Protein AF-A0A1Q7CB63-F1 (afdb_monomer)

Mean predicted aligned error: 14.74 Å

Foldseek 3Di:
DDPPPPDPVVVVVVVVVVCVVVVVVVVVVVVVVVVVVVVVVPPVVVVVVVVVVVVVVVVVVVVVVVVVVVLCVVLVVQDDDLVPDDPVSVQVSCVVRVPDAKDWHAHPVPGIDIDGNPVCCVPPPVSVVVSVVVSVVCRVVCVVVVVVVVVD

Structure (mmCIF, N/CA/C/O backbone):
data_AF-A0A1Q7CB63-F1
#
_entry.id   AF-A0A1Q7CB63-F1
#
loop_
_atom_site.group_PDB
_atom_site.id
_atom_site.type_symbol
_atom_site.label_atom_id
_atom_site.label_alt_id
_atom_site.label_comp_id
_atom_site.label_asym_id
_atom_site.label_entity_id
_atom_site.label_seq_id
_atom_site.pdbx_PDB_ins_code
_atom_site.Cartn_x
_atom_site.Cartn_y
_atom_site.Cartn_z
_atom_site.occupancy
_atom_site.B_iso_or_equiv
_atom_site.auth_seq_id
_atom_site.auth_comp_id
_atom_site.auth_asym_id
_atom_site.auth_atom_id
_atom_site.pdbx_PDB_model_num
ATOM 1 N N . MET A 1 1 ? -54.696 8.595 76.927 1.00 33.47 1 MET A N 1
ATOM 2 C CA . MET A 1 1 ? -55.391 8.747 75.625 1.00 33.47 1 MET A CA 1
ATOM 3 C C . MET A 1 1 ? -54.427 8.389 74.500 1.00 33.47 1 MET A C 1
ATOM 5 O O . MET A 1 1 ? -53.425 9.069 74.342 1.00 33.47 1 MET A O 1
ATOM 9 N N . LYS A 1 2 ? -54.664 7.289 73.770 1.00 39.44 2 LYS A N 1
ATOM 10 C CA . LYS A 1 2 ? -53.825 6.874 72.630 1.00 39.44 2 LYS A CA 1
ATOM 11 C C . LYS A 1 2 ? -54.314 7.593 71.368 1.00 39.44 2 LYS A C 1
ATOM 13 O O . LYS A 1 2 ? -55.427 7.328 70.919 1.00 39.44 2 LYS A O 1
ATOM 18 N N . LEU A 1 3 ? -53.501 8.491 70.808 1.00 46.78 3 LEU A N 1
ATOM 19 C CA . LEU A 1 3 ? -53.760 9.144 69.520 1.00 46.78 3 LEU A CA 1
ATOM 20 C C . LEU A 1 3 ? -53.708 8.091 68.403 1.00 46.78 3 LEU A C 1
ATOM 22 O O . LEU A 1 3 ? -52.649 7.778 67.863 1.00 46.78 3 LEU A O 1
ATOM 26 N N . LYS A 1 4 ? -54.865 7.513 68.061 1.00 48.72 4 LYS A N 1
ATOM 27 C CA . LYS A 1 4 ? -55.027 6.715 66.841 1.00 48.72 4 LYS A CA 1
ATOM 28 C C . LYS A 1 4 ? -54.931 7.664 65.649 1.00 48.72 4 LYS A C 1
ATOM 30 O O . LYS A 1 4 ? -55.930 8.215 65.194 1.00 48.72 4 LYS A O 1
ATOM 35 N N . ARG A 1 5 ? -53.706 7.866 65.158 1.00 54.16 5 ARG A N 1
ATOM 36 C CA . ARG A 1 5 ? -53.422 8.560 63.900 1.00 54.16 5 ARG A CA 1
ATOM 37 C C . ARG A 1 5 ? -53.990 7.706 62.768 1.00 54.16 5 ARG A C 1
ATOM 39 O O . ARG A 1 5 ? -53.344 6.779 62.289 1.00 54.16 5 ARG A O 1
ATOM 46 N N . ARG A 1 6 ? -55.244 7.975 62.407 1.00 53.97 6 ARG A N 1
ATOM 47 C CA . ARG A 1 6 ? -55.970 7.327 61.314 1.00 53.97 6 ARG A CA 1
ATOM 48 C C . ARG A 1 6 ? -55.319 7.781 60.003 1.00 53.97 6 ARG A C 1
ATOM 50 O O . ARG A 1 6 ? -55.700 8.792 59.426 1.00 53.97 6 ARG A O 1
ATOM 57 N N . TRP A 1 7 ? -54.252 7.097 59.595 1.00 57.34 7 TRP A N 1
ATOM 58 C CA . TRP A 1 7 ? -53.706 7.258 58.252 1.00 57.34 7 TRP A CA 1
ATOM 59 C C . TRP A 1 7 ? -54.800 6.866 57.269 1.00 57.34 7 TRP A C 1
ATOM 61 O O . TRP A 1 7 ? -55.379 5.787 57.380 1.00 57.34 7 TRP A O 1
ATOM 71 N N . ASN A 1 8 ? -55.122 7.791 56.371 1.00 67.94 8 ASN A N 1
ATOM 72 C CA . ASN A 1 8 ? -56.148 7.612 55.362 1.00 67.94 8 ASN A CA 1
ATOM 73 C C . ASN A 1 8 ? -55.747 6.387 54.522 1.00 67.94 8 ASN A C 1
ATOM 75 O O . ASN A 1 8 ? -54.658 6.364 53.953 1.00 67.94 8 ASN A O 1
ATOM 79 N N . GLU A 1 9 ? -56.562 5.332 54.482 1.00 66.56 9 GLU A N 1
ATOM 80 C CA . GLU A 1 9 ? -56.188 4.075 53.806 1.00 66.56 9 GLU A CA 1
ATOM 81 C C . GLU A 1 9 ? -55.804 4.306 52.340 1.00 66.56 9 GLU A C 1
ATOM 83 O O . GLU A 1 9 ? -54.917 3.638 51.815 1.00 66.56 9 GLU A O 1
ATOM 88 N N . ARG A 1 10 ? -56.377 5.350 51.729 1.00 62.31 10 ARG A N 1
ATOM 89 C CA . ARG A 1 10 ? -56.025 5.849 50.397 1.00 62.31 10 ARG A CA 1
ATOM 90 C C . ARG A 1 10 ? -54.576 6.327 50.280 1.00 62.31 10 ARG A C 1
ATOM 92 O O . ARG A 1 10 ? -53.920 5.960 49.316 1.00 62.31 10 ARG A O 1
ATOM 99 N N . THR A 1 11 ? -54.038 7.087 51.240 1.00 68.06 11 THR A N 1
ATOM 100 C CA . THR A 1 11 ? -52.621 7.495 51.189 1.00 68.06 11 THR A CA 1
ATOM 101 C C . THR A 1 11 ? -51.689 6.321 51.449 1.00 68.06 11 THR A C 1
ATOM 103 O O . THR A 1 11 ? -50.634 6.257 50.833 1.00 68.06 11 THR A O 1
ATOM 106 N N . ARG A 1 12 ? -52.082 5.352 52.289 1.00 69.12 12 ARG A N 1
ATOM 107 C CA . ARG A 1 12 ? -51.305 4.116 52.497 1.00 69.12 12 ARG A CA 1
ATOM 108 C C . ARG A 1 12 ? -51.262 3.243 51.238 1.00 69.12 12 ARG A C 1
ATOM 110 O O . ARG A 1 12 ? -50.214 2.684 50.927 1.00 69.12 12 ARG A O 1
ATOM 117 N N . LEU A 1 13 ? -52.377 3.152 50.514 1.00 68.44 13 LEU A N 1
ATOM 118 C CA . LEU A 1 13 ? -52.472 2.449 49.231 1.00 68.44 13 LEU A CA 1
ATOM 119 C C . LEU A 1 13 ? -51.641 3.134 48.141 1.00 68.44 13 LEU A C 1
ATOM 121 O O . LEU A 1 13 ? -50.874 2.460 47.471 1.00 68.44 13 LEU A O 1
ATOM 125 N N . ILE A 1 14 ? -51.715 4.461 48.012 1.00 72.50 14 ILE A N 1
ATOM 126 C CA . ILE A 1 14 ? -50.917 5.206 47.021 1.00 72.50 14 ILE A CA 1
ATOM 127 C C . ILE A 1 14 ? -49.416 5.084 47.321 1.00 72.50 14 ILE A C 1
ATOM 129 O O . ILE A 1 14 ? -48.640 4.757 46.430 1.00 72.50 14 ILE A O 1
ATOM 133 N N . LEU A 1 15 ? -49.009 5.237 48.587 1.00 73.12 15 LEU A N 1
ATOM 134 C CA . LEU A 1 15 ? -47.609 5.075 48.998 1.00 73.12 15 LEU A CA 1
ATOM 135 C C . LEU A 1 15 ? -47.073 3.666 48.745 1.00 73.12 15 LEU A C 1
ATOM 137 O O . LEU A 1 15 ? -45.925 3.518 48.350 1.00 73.12 15 LEU A O 1
ATOM 141 N N . THR A 1 16 ? -47.877 2.627 48.977 1.00 73.81 16 THR A N 1
ATOM 142 C CA . THR A 1 16 ? -47.445 1.246 48.710 1.00 73.81 16 THR A CA 1
ATOM 143 C C . THR A 1 16 ? -47.372 0.948 47.217 1.00 73.81 16 THR A C 1
ATOM 145 O O . THR A 1 16 ? -46.457 0.240 46.805 1.00 73.81 16 THR A O 1
ATOM 148 N N . LEU A 1 17 ? -48.266 1.526 46.408 1.00 71.50 17 LEU A N 1
ATOM 149 C CA . LEU A 1 17 ? -48.238 1.383 44.952 1.00 71.50 17 LEU A CA 1
ATOM 150 C C . LEU A 1 17 ? -47.005 2.059 44.337 1.00 71.50 17 LEU A C 1
ATOM 152 O O . LEU A 1 17 ? -46.309 1.447 43.534 1.00 71.50 17 LEU A O 1
ATOM 156 N N . GLU A 1 18 ? -46.698 3.292 44.746 1.00 71.69 18 GLU A N 1
ATOM 157 C CA . GLU A 1 18 ? -45.518 4.009 44.251 1.00 71.69 18 GLU A CA 1
ATOM 158 C C . GLU A 1 18 ? -44.218 3.360 44.730 1.00 71.69 18 GLU A C 1
ATOM 160 O O . GLU A 1 18 ? -43.294 3.169 43.941 1.00 71.69 18 GLU A O 1
ATOM 165 N N . LEU A 1 19 ? -44.157 2.924 45.993 1.00 78.38 19 LEU A N 1
ATOM 166 C CA . LEU A 1 19 ? -42.988 2.218 46.516 1.00 78.38 19 LEU A CA 1
ATOM 167 C C . LEU A 1 19 ? -42.758 0.888 45.780 1.00 78.38 19 LEU A C 1
ATOM 169 O O . LEU A 1 19 ? -41.616 0.548 45.488 1.00 78.38 19 LEU A O 1
ATOM 173 N N . ALA A 1 20 ? -43.820 0.157 45.430 1.00 79.31 20 ALA A N 1
ATOM 174 C CA . ALA A 1 20 ? -43.716 -1.104 44.697 1.00 79.31 20 ALA A CA 1
ATOM 175 C C . ALA A 1 20 ? -43.166 -0.940 43.271 1.00 79.31 20 ALA A C 1
ATOM 177 O O . ALA A 1 20 ? -42.611 -1.893 42.737 1.00 79.31 20 ALA A O 1
ATOM 178 N N . VAL A 1 21 ? -43.285 0.247 42.667 1.00 77.06 21 VAL A N 1
ATOM 179 C CA . VAL A 1 21 ? -42.758 0.540 41.321 1.00 77.06 21 VAL A CA 1
ATOM 180 C C . VAL A 1 21 ? -41.366 1.173 41.384 1.00 77.06 21 VAL A C 1
ATOM 182 O O . VAL A 1 21 ? -40.479 0.813 40.610 1.00 77.06 21 VAL A O 1
ATOM 185 N N . VAL A 1 22 ? -41.140 2.086 42.331 1.00 82.56 22 VAL A N 1
ATOM 186 C CA . VAL A 1 22 ? -39.868 2.814 42.469 1.00 82.56 22 VAL A CA 1
ATOM 187 C C . VAL A 1 22 ? -38.763 1.922 43.035 1.00 82.56 22 VAL A C 1
ATOM 189 O O . VAL A 1 22 ? -37.607 2.047 42.636 1.00 82.56 22 VAL A O 1
ATOM 192 N N . LEU A 1 23 ? -39.092 0.995 43.935 1.00 84.12 23 LEU A N 1
ATOM 193 C CA . LEU A 1 23 ? -38.104 0.157 44.614 1.00 84.12 23 LEU A CA 1
ATOM 194 C C . LEU A 1 23 ? -37.434 -0.869 43.671 1.00 84.12 23 LEU A C 1
ATOM 196 O O . LEU A 1 23 ? -36.206 -0.960 43.708 1.00 84.12 23 LEU A O 1
ATOM 200 N N . PRO A 1 24 ? -38.153 -1.558 42.759 1.00 85.81 24 PRO A N 1
ATOM 201 C CA . PRO A 1 24 ? -37.528 -2.368 41.711 1.00 85.81 24 PRO A CA 1
ATOM 202 C C . PRO A 1 24 ? -36.671 -1.544 40.747 1.00 85.81 24 PRO A C 1
ATOM 204 O O . PRO A 1 24 ? -35.569 -1.961 40.398 1.00 85.81 24 PRO A O 1
ATOM 207 N N . ALA A 1 25 ? -37.140 -0.359 40.345 1.00 85.19 25 ALA A N 1
ATOM 208 C CA . ALA A 1 25 ? -36.386 0.516 39.451 1.00 85.19 25 ALA A CA 1
ATOM 209 C C . ALA A 1 25 ? -35.079 0.998 40.102 1.00 85.19 25 ALA A C 1
ATOM 211 O O . ALA A 1 25 ? -34.012 0.916 39.497 1.00 85.19 25 ALA A O 1
ATOM 212 N N . ALA A 1 26 ? -35.133 1.424 41.366 1.00 85.62 26 ALA A N 1
ATOM 213 C CA . ALA A 1 26 ? -33.952 1.815 42.127 1.00 85.62 26 ALA A CA 1
ATOM 214 C C . ALA A 1 26 ? -32.989 0.635 42.333 1.00 85.62 26 ALA A C 1
ATOM 216 O O . ALA A 1 26 ? -31.779 0.802 42.188 1.00 85.62 26 ALA A O 1
ATOM 217 N N . ALA A 1 27 ? -33.511 -0.565 42.606 1.00 88.31 27 ALA A N 1
ATOM 218 C CA . ALA A 1 27 ? -32.697 -1.771 42.716 1.00 88.31 27 ALA A CA 1
ATOM 219 C C . ALA A 1 27 ? -31.959 -2.081 41.405 1.00 88.31 27 ALA A C 1
ATOM 221 O O . ALA A 1 27 ? -30.767 -2.370 41.449 1.00 88.31 27 ALA A O 1
ATOM 222 N N . LEU A 1 28 ? -32.623 -1.954 40.249 1.00 87.69 28 LEU A N 1
ATOM 223 C CA . LEU A 1 28 ? -32.001 -2.139 38.933 1.00 87.69 28 LEU A CA 1
ATOM 224 C C . LEU A 1 28 ? -30.901 -1.108 38.657 1.00 87.69 28 LEU A C 1
ATOM 226 O O . LEU A 1 28 ? -29.832 -1.475 38.171 1.00 87.69 28 LEU A O 1
ATOM 230 N N . VAL A 1 29 ? -31.128 0.162 38.999 1.00 87.00 29 VAL A N 1
ATOM 231 C CA . VAL A 1 29 ? -30.123 1.227 38.843 1.00 87.00 29 VAL A CA 1
ATOM 232 C C . VAL A 1 29 ? -28.908 0.966 39.737 1.00 87.00 29 VAL A C 1
ATOM 234 O O . VAL A 1 29 ? -27.772 1.059 39.275 1.00 87.00 29 VAL A O 1
ATOM 237 N N . ILE A 1 30 ? -29.128 0.580 40.997 1.00 87.50 30 ILE A N 1
ATOM 238 C CA . ILE A 1 30 ? -28.052 0.281 41.952 1.00 87.50 30 ILE A CA 1
ATOM 239 C C . ILE A 1 30 ? -27.270 -0.966 41.525 1.00 87.50 30 ILE A C 1
ATOM 241 O O . ILE A 1 30 ? -26.040 -0.932 41.514 1.00 87.50 30 ILE A O 1
ATOM 245 N N . LEU A 1 31 ? -27.953 -2.045 41.131 1.00 88.56 31 LEU A N 1
ATOM 246 C CA . LEU A 1 31 ? -27.309 -3.256 40.612 1.00 88.56 31 LEU A CA 1
ATOM 247 C C . LEU A 1 31 ? -26.469 -2.949 39.374 1.00 88.56 31 LEU A C 1
ATOM 249 O O . LEU A 1 31 ? -25.325 -3.384 39.302 1.00 88.56 31 LEU A O 1
ATOM 253 N N . SER A 1 32 ? -26.998 -2.154 38.444 1.00 79.75 32 SER A N 1
ATOM 254 C CA . SER A 1 32 ? -26.273 -1.751 37.235 1.00 79.75 32 SER A CA 1
ATOM 255 C C . SER A 1 32 ? -25.021 -0.937 37.570 1.00 79.75 32 SER A C 1
ATOM 257 O O . SER A 1 32 ? -23.949 -1.200 37.029 1.00 79.75 32 SER A O 1
ATOM 259 N N . ALA A 1 33 ? -25.122 0.007 38.510 1.00 83.75 33 ALA A N 1
ATOM 260 C CA . ALA A 1 33 ? -23.987 0.809 38.960 1.00 83.75 33 ALA A CA 1
ATOM 261 C C . ALA A 1 33 ? -22.915 -0.036 39.672 1.00 83.75 33 ALA A C 1
ATOM 263 O O . ALA A 1 33 ? -21.720 0.169 39.453 1.00 83.75 33 ALA A O 1
ATOM 264 N N . LEU A 1 34 ? -23.321 -1.005 40.499 1.00 84.06 34 LEU A N 1
ATOM 265 C CA . LEU A 1 34 ? -22.399 -1.940 41.148 1.00 84.06 34 LEU A CA 1
ATOM 266 C C . LEU A 1 34 ? -21.704 -2.847 40.127 1.00 84.06 34 LEU A C 1
ATOM 268 O O . LEU A 1 34 ? -20.496 -3.043 40.230 1.00 84.06 34 LEU A O 1
ATOM 272 N N . HIS A 1 35 ? -22.435 -3.331 39.120 1.00 78.25 35 HIS A N 1
ATOM 273 C CA . HIS A 1 35 ? -21.895 -4.185 38.063 1.00 78.25 35 HIS A CA 1
ATOM 274 C C . HIS A 1 35 ? -20.853 -3.438 37.217 1.00 78.25 35 HIS A C 1
ATOM 276 O O . HIS A 1 35 ? -19.747 -3.934 37.026 1.00 78.25 35 HIS A O 1
ATOM 282 N N . LEU A 1 36 ? -21.155 -2.202 36.800 1.00 73.75 36 LEU A N 1
ATOM 283 C CA . LEU A 1 36 ? -20.212 -1.343 36.071 1.00 73.75 36 LEU A CA 1
ATOM 284 C C . LEU A 1 36 ? -18.955 -1.046 36.894 1.00 73.75 36 LEU A C 1
ATOM 286 O O . LEU A 1 36 ? -17.841 -1.109 36.378 1.00 73.75 36 LEU A O 1
ATOM 290 N N . LYS A 1 37 ? -19.121 -0.774 38.192 1.00 74.00 37 LYS A N 1
ATOM 291 C CA . LYS A 1 37 ? -17.999 -0.517 39.098 1.00 74.00 37 LYS A CA 1
ATOM 292 C C . LYS A 1 37 ? -17.140 -1.761 39.318 1.00 74.00 37 LYS A C 1
ATOM 294 O O . LYS A 1 37 ? -15.933 -1.627 39.479 1.00 74.00 37 LYS A O 1
ATOM 299 N N . GLN A 1 38 ? -17.736 -2.951 39.343 1.00 71.38 38 GLN A N 1
ATOM 300 C CA . GLN A 1 38 ? -17.006 -4.209 39.483 1.00 71.38 38 GLN A CA 1
ATOM 301 C C . GLN A 1 38 ? -16.202 -4.527 38.215 1.00 71.38 38 GLN A C 1
ATOM 303 O O . GLN A 1 38 ? -15.021 -4.834 38.329 1.00 71.38 38 GLN A O 1
ATOM 308 N N . VAL A 1 39 ? -16.789 -4.322 37.031 1.00 64.88 39 VAL A N 1
ATOM 309 C CA . VAL A 1 39 ? -16.105 -4.478 35.734 1.00 64.88 39 VAL A CA 1
ATOM 310 C C . VAL A 1 39 ? -14.955 -3.475 35.570 1.00 64.88 39 VAL A C 1
ATOM 312 O O . VAL A 1 39 ? -13.867 -3.858 35.160 1.00 64.88 39 VAL A O 1
ATOM 315 N N . GLN A 1 40 ? -15.143 -2.204 35.944 1.00 61.59 40 GLN A N 1
ATOM 316 C CA . GLN A 1 40 ? -14.070 -1.197 35.871 1.00 61.59 40 GLN A CA 1
ATOM 317 C C . GLN A 1 40 ? -12.946 -1.399 36.896 1.00 61.59 40 GLN A C 1
ATOM 319 O O . GLN A 1 40 ? -11.833 -0.926 36.685 1.00 61.59 40 GLN A O 1
ATOM 324 N N . ARG A 1 41 ? -13.225 -2.036 38.039 1.00 59.59 41 ARG A N 1
ATOM 325 C CA . ARG A 1 41 ? -12.252 -2.178 39.134 1.00 59.59 41 ARG A CA 1
ATOM 326 C C . ARG A 1 41 ? -11.267 -3.323 38.911 1.00 59.59 41 ARG A C 1
ATOM 328 O O . ARG A 1 41 ? -10.231 -3.373 39.576 1.00 59.59 41 ARG A O 1
ATOM 335 N N . GLU A 1 42 ? -11.551 -4.220 37.976 1.00 64.19 42 GLU A N 1
ATOM 336 C CA . GLU A 1 42 ? -10.599 -5.231 37.539 1.00 64.19 42 GLU A CA 1
ATOM 337 C C . GLU A 1 42 ? -9.568 -4.591 36.600 1.00 64.19 42 GLU A C 1
ATOM 339 O O . GLU A 1 42 ? -9.636 -4.713 35.384 1.00 64.19 42 GLU A O 1
ATOM 344 N N . HIS A 1 43 ? -8.552 -3.938 37.173 1.00 57.84 43 HIS A N 1
ATOM 345 C CA . HIS A 1 43 ? -7.364 -3.462 36.444 1.00 57.84 43 HIS A CA 1
ATOM 346 C C . HIS A 1 43 ? -6.673 -4.564 35.605 1.00 57.84 43 HIS A C 1
ATOM 348 O O . HIS A 1 43 ? -5.875 -4.267 34.719 1.00 57.84 43 HIS A O 1
ATOM 354 N N . GLY A 1 44 ? -6.979 -5.841 35.864 1.00 61.19 44 GLY A N 1
ATOM 355 C CA . GLY A 1 44 ? -6.541 -6.973 35.050 1.00 61.19 44 GLY A CA 1
ATOM 356 C C . GLY A 1 44 ? -7.246 -7.090 33.694 1.00 61.19 44 GLY A C 1
ATOM 357 O O . GLY A 1 44 ? -6.655 -7.651 32.779 1.00 61.19 44 GLY A O 1
ATOM 358 N N . PHE A 1 45 ? -8.456 -6.547 33.531 1.00 64.94 45 PHE A N 1
ATOM 359 C CA . PHE A 1 45 ? -9.219 -6.631 32.281 1.00 64.94 45 PHE A CA 1
ATOM 360 C C . PHE A 1 45 ? -8.604 -5.766 31.177 1.00 64.94 45 PHE A C 1
ATOM 362 O O . PHE A 1 45 ? -8.373 -6.246 30.073 1.00 64.94 45 PHE A O 1
ATOM 369 N N . GLU A 1 46 ? -8.249 -4.519 31.488 1.00 63.41 46 GLU A N 1
ATOM 370 C CA . GLU A 1 46 ? -7.581 -3.623 30.537 1.00 63.41 46 GLU A CA 1
ATOM 371 C C . GLU A 1 46 ? -6.186 -4.144 30.163 1.00 63.41 46 GLU A C 1
ATOM 373 O O . GLU A 1 46 ? -5.832 -4.185 28.987 1.00 63.41 46 GLU A O 1
ATOM 378 N N . ALA A 1 47 ? -5.429 -4.655 31.142 1.00 70.88 47 ALA A N 1
ATOM 379 C CA . ALA A 1 47 ? -4.130 -5.277 30.895 1.00 70.88 47 ALA A CA 1
ATOM 380 C C . ALA A 1 47 ? -4.235 -6.567 30.058 1.00 70.88 47 ALA A C 1
ATOM 382 O O . ALA A 1 47 ? -3.370 -6.823 29.218 1.00 70.88 47 ALA A O 1
ATOM 383 N N . ALA A 1 48 ? -5.283 -7.374 30.260 1.00 71.81 48 ALA A N 1
ATOM 384 C CA . ALA A 1 48 ? -5.546 -8.569 29.460 1.00 71.81 48 ALA A CA 1
ATOM 385 C C . ALA A 1 48 ? -5.910 -8.201 28.017 1.00 71.81 48 ALA A C 1
ATOM 387 O O . ALA A 1 48 ? -5.290 -8.715 27.092 1.00 71.81 48 ALA A O 1
ATOM 388 N N . ILE A 1 49 ? -6.819 -7.243 27.830 1.00 71.75 49 ILE A N 1
ATOM 389 C CA . ILE A 1 49 ? -7.203 -6.719 26.517 1.00 71.75 49 ILE A CA 1
ATOM 390 C C . ILE A 1 49 ? -5.994 -6.140 25.780 1.00 71.75 49 ILE A C 1
ATOM 392 O O . ILE A 1 49 ? -5.745 -6.474 24.624 1.00 71.75 49 ILE A O 1
ATOM 396 N N . GLN A 1 50 ? -5.206 -5.295 26.443 1.00 69.56 50 GLN A N 1
ATOM 397 C CA . GLN A 1 50 ? -4.037 -4.668 25.834 1.00 69.56 50 GLN A CA 1
ATOM 398 C C . GLN A 1 50 ? -2.969 -5.704 25.460 1.00 69.56 50 GLN A C 1
ATOM 400 O O . GLN A 1 50 ? -2.337 -5.597 24.408 1.00 69.56 50 GLN A O 1
ATOM 405 N N . ARG A 1 51 ? -2.792 -6.742 26.285 1.00 76.12 51 ARG A N 1
ATOM 406 C CA . ARG A 1 51 ? -1.907 -7.870 25.982 1.00 76.12 51 ARG A CA 1
ATOM 407 C C . ARG A 1 51 ? -2.413 -8.698 24.802 1.00 76.12 51 ARG A C 1
ATOM 409 O O . ARG A 1 51 ? -1.609 -9.050 23.943 1.00 76.12 51 ARG A O 1
ATOM 416 N N . GLU A 1 52 ? -3.703 -9.012 24.754 1.00 74.19 52 GLU A N 1
ATOM 417 C CA . GLU A 1 52 ? -4.312 -9.772 23.657 1.00 74.19 52 GLU A CA 1
ATOM 418 C C . GLU A 1 52 ? -4.242 -8.999 22.341 1.00 74.19 52 GLU A C 1
ATOM 420 O O . GLU A 1 52 ? -3.793 -9.553 21.339 1.00 74.19 52 GLU A O 1
ATOM 425 N N . PHE A 1 53 ? -4.558 -7.700 22.346 1.00 78.44 53 PHE A N 1
ATOM 426 C CA . PHE A 1 53 ? -4.360 -6.845 21.176 1.00 78.44 53 PHE A CA 1
ATOM 427 C C . PHE A 1 53 ? -2.894 -6.798 20.753 1.00 78.44 53 PHE A C 1
ATOM 429 O O . PHE A 1 53 ? -2.608 -6.956 19.571 1.00 78.44 53 PHE A O 1
ATOM 436 N N . GLY A 1 54 ? -1.955 -6.657 21.692 1.00 73.94 54 GLY A N 1
ATOM 437 C CA . GLY A 1 54 ? -0.525 -6.687 21.382 1.00 73.94 54 GLY A CA 1
ATOM 438 C C . GLY A 1 54 ? -0.084 -8.005 20.735 1.00 73.94 54 GLY A C 1
ATOM 439 O O . GLY A 1 54 ? 0.654 -7.999 19.751 1.00 73.94 54 GLY A O 1
ATOM 440 N N . GLN A 1 55 ? -0.569 -9.142 21.238 1.00 77.50 55 GLN A N 1
ATOM 441 C CA . GLN A 1 55 ? -0.276 -10.454 20.655 1.00 77.50 55 GLN A CA 1
ATOM 442 C C . GLN A 1 55 ? -0.898 -10.624 19.265 1.00 77.50 55 GLN A C 1
ATOM 444 O O . GLN A 1 55 ? -0.220 -11.092 18.351 1.00 77.50 55 GLN A O 1
ATOM 449 N N . ILE A 1 56 ? -2.157 -10.222 19.087 1.00 80.69 56 ILE A N 1
ATOM 450 C CA . ILE A 1 56 ? -2.851 -10.294 17.797 1.00 80.69 56 ILE A CA 1
ATOM 451 C C . ILE A 1 56 ? -2.165 -9.392 16.773 1.00 80.69 56 ILE A C 1
ATOM 453 O O . ILE A 1 56 ? -1.957 -9.827 15.642 1.00 80.69 56 ILE A O 1
ATOM 457 N N . LEU A 1 57 ? -1.757 -8.181 17.158 1.00 82.81 57 LEU A N 1
ATOM 458 C CA . LEU A 1 57 ? -1.018 -7.270 16.286 1.00 82.81 57 LEU A CA 1
ATOM 459 C C . LEU A 1 57 ? 0.323 -7.870 15.864 1.00 82.81 57 LEU A C 1
ATOM 461 O O . LEU A 1 57 ? 0.608 -7.898 14.675 1.00 82.81 57 LEU A O 1
ATOM 465 N N . ALA A 1 58 ? 1.095 -8.440 16.792 1.00 82.88 58 ALA A N 1
ATOM 466 C CA . ALA A 1 58 ? 2.383 -9.056 16.468 1.00 82.88 58 ALA A CA 1
ATOM 467 C C . ALA A 1 58 ? 2.251 -10.292 15.554 1.00 82.88 58 ALA A C 1
ATOM 469 O O . ALA A 1 58 ? 3.094 -10.528 14.687 1.00 82.88 58 ALA A O 1
ATOM 470 N N . ILE A 1 59 ? 1.202 -11.104 15.732 1.00 85.31 59 ILE A N 1
ATOM 471 C CA . ILE A 1 59 ? 0.918 -12.241 14.840 1.00 85.31 59 ILE A CA 1
ATOM 472 C C . ILE A 1 59 ? 0.473 -11.736 13.466 1.00 85.31 59 ILE A C 1
ATOM 474 O O . ILE A 1 59 ? 0.972 -12.214 12.446 1.00 85.31 59 ILE A O 1
ATOM 478 N N . SER A 1 60 ? -0.431 -10.757 13.442 1.00 82.06 60 SER A N 1
ATOM 479 C CA . SER A 1 60 ? -0.959 -10.175 12.207 1.00 82.06 60 SER A CA 1
ATOM 480 C C . SER A 1 60 ? 0.146 -9.495 11.406 1.00 82.06 60 SER A C 1
ATOM 482 O O . SER A 1 60 ? 0.224 -9.696 10.203 1.00 82.06 60 SER A O 1
ATOM 484 N N . GLU A 1 61 ? 1.053 -8.771 12.061 1.00 82.88 61 GLU A N 1
ATOM 485 C CA . GLU A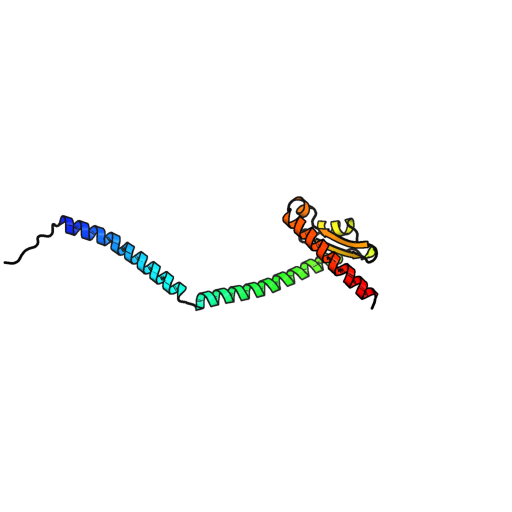 1 61 ? 2.226 -8.158 11.436 1.00 82.88 61 GLU A CA 1
ATOM 486 C C . GLU A 1 61 ? 3.091 -9.208 10.734 1.00 82.88 61 GLU A C 1
ATOM 488 O O . GLU A 1 61 ? 3.401 -9.062 9.553 1.00 82.88 61 GLU A O 1
ATOM 493 N N . LYS A 1 62 ? 3.419 -10.317 11.413 1.00 87.50 62 LYS A N 1
ATOM 494 C CA . LYS A 1 62 ? 4.194 -11.411 10.803 1.00 87.50 62 LYS A CA 1
ATOM 495 C C . LYS A 1 62 ? 3.488 -12.017 9.597 1.00 87.50 62 LYS A C 1
ATOM 497 O O . LYS A 1 62 ? 4.134 -12.279 8.585 1.00 87.50 62 LYS A O 1
ATOM 502 N N . GLN A 1 63 ? 2.183 -12.250 9.704 1.00 89.06 63 GLN A N 1
ATOM 503 C CA . GLN A 1 63 ? 1.394 -12.824 8.617 1.00 89.06 63 GLN A CA 1
ATOM 504 C C . GLN A 1 63 ? 1.285 -11.872 7.425 1.00 89.06 63 GLN A C 1
ATOM 506 O O . GLN A 1 63 ? 1.475 -12.304 6.291 1.00 89.06 63 GLN A O 1
ATOM 511 N N . ILE A 1 64 ? 1.035 -10.585 7.669 1.00 85.06 64 ILE A N 1
ATOM 512 C CA . ILE A 1 64 ? 0.972 -9.555 6.628 1.00 85.06 64 ILE A CA 1
ATOM 513 C C . ILE A 1 64 ? 2.329 -9.422 5.945 1.00 85.06 64 ILE A C 1
ATOM 515 O O . ILE A 1 64 ? 2.382 -9.399 4.720 1.00 85.06 64 ILE A O 1
ATOM 519 N N . ASN A 1 65 ? 3.422 -9.396 6.710 1.00 86.75 65 ASN A N 1
ATOM 520 C CA . ASN A 1 65 ? 4.760 -9.275 6.147 1.00 86.75 65 ASN A CA 1
ATOM 521 C C . ASN A 1 65 ? 5.118 -10.499 5.291 1.00 86.75 65 ASN A C 1
ATOM 523 O O . ASN A 1 65 ? 5.539 -10.356 4.147 1.00 86.75 65 ASN A O 1
ATOM 527 N N . HIS A 1 66 ? 4.862 -11.711 5.799 1.00 89.62 66 HIS A N 1
ATOM 528 C CA . HIS A 1 66 ? 5.048 -12.948 5.034 1.00 89.62 66 HIS A CA 1
ATOM 529 C C . HIS A 1 66 ? 4.235 -12.936 3.738 1.00 89.62 66 HIS A C 1
ATOM 531 O O . HIS A 1 66 ? 4.764 -13.208 2.663 1.00 89.62 66 HIS A O 1
ATOM 537 N N . ARG A 1 67 ? 2.956 -12.557 3.824 1.00 87.56 67 ARG A N 1
ATOM 538 C CA . ARG A 1 67 ? 2.082 -12.458 2.657 1.00 87.56 67 ARG A CA 1
ATOM 539 C C . ARG A 1 67 ? 2.561 -11.392 1.672 1.00 87.56 67 ARG A C 1
ATOM 541 O O . ARG A 1 67 ? 2.465 -11.599 0.469 1.00 87.56 67 ARG A O 1
ATOM 548 N N . GLY A 1 68 ? 3.089 -10.277 2.167 1.00 85.38 68 GLY A N 1
ATOM 549 C CA . GLY A 1 68 ? 3.715 -9.242 1.352 1.00 85.38 68 GLY A CA 1
ATOM 550 C C . GLY A 1 68 ? 4.882 -9.797 0.540 1.00 85.38 68 GLY A C 1
ATOM 551 O O . GLY A 1 68 ? 4.914 -9.610 -0.674 1.00 85.38 68 GLY A O 1
ATOM 552 N N . TYR A 1 69 ? 5.783 -10.552 1.176 1.00 86.12 69 TYR A N 1
ATOM 553 C CA . TYR A 1 69 ? 6.896 -11.200 0.477 1.00 86.12 69 TYR A CA 1
ATOM 554 C C . TYR A 1 69 ? 6.431 -12.201 -0.579 1.00 86.12 69 TYR A C 1
ATOM 556 O O . TYR A 1 69 ? 6.951 -12.168 -1.688 1.00 86.12 69 TYR A O 1
ATOM 564 N N . GLU A 1 70 ? 5.432 -13.037 -0.284 1.00 89.00 70 GLU A N 1
ATOM 565 C CA . GLU A 1 70 ? 4.865 -13.961 -1.279 1.00 89.00 70 GLU A CA 1
ATOM 566 C C . GLU A 1 70 ? 4.330 -13.222 -2.515 1.00 89.00 70 GLU A C 1
ATOM 568 O O . GLU A 1 70 ? 4.566 -13.643 -3.643 1.00 89.00 70 GLU A O 1
ATOM 573 N N . LEU A 1 71 ? 3.619 -12.107 -2.313 1.00 88.38 71 LEU A N 1
ATOM 574 C CA . LEU A 1 71 ? 3.039 -11.316 -3.402 1.00 88.38 71 LEU A CA 1
ATOM 575 C C . LEU A 1 71 ? 4.101 -10.609 -4.254 1.00 88.38 71 LEU A C 1
ATOM 577 O O . LEU A 1 71 ? 3.909 -10.447 -5.463 1.00 88.38 71 LEU A O 1
ATOM 581 N N . VAL A 1 72 ? 5.197 -10.176 -3.625 1.00 86.56 72 VAL A N 1
ATOM 582 C CA . VAL A 1 72 ? 6.352 -9.581 -4.310 1.00 86.56 72 VAL A CA 1
ATOM 583 C C . VAL A 1 72 ? 7.121 -10.645 -5.087 1.00 86.56 72 VAL A C 1
ATOM 585 O O . VAL A 1 72 ? 7.468 -10.403 -6.239 1.00 86.56 72 VAL A O 1
ATOM 588 N N . ASP A 1 73 ? 7.361 -11.815 -4.495 1.00 87.81 73 ASP A N 1
ATOM 589 C CA . ASP A 1 73 ? 8.091 -12.905 -5.151 1.00 87.81 73 ASP A CA 1
ATOM 590 C C . ASP A 1 73 ? 7.326 -13.443 -6.368 1.00 87.81 73 ASP A C 1
ATOM 592 O O . ASP A 1 73 ? 7.913 -13.649 -7.428 1.00 87.81 73 ASP A O 1
ATOM 596 N N . ASP A 1 74 ? 5.998 -13.541 -6.263 1.00 88.88 74 ASP A N 1
ATOM 597 C CA . ASP A 1 74 ? 5.118 -13.859 -7.389 1.00 88.88 74 ASP A CA 1
ATOM 598 C C . ASP A 1 74 ? 5.282 -12.844 -8.538 1.00 88.88 74 ASP A C 1
ATOM 600 O O . ASP A 1 74 ? 5.451 -13.223 -9.695 1.00 88.88 74 ASP A O 1
ATOM 604 N N . ALA A 1 75 ? 5.328 -11.544 -8.227 1.00 88.38 75 ALA A N 1
ATOM 605 C CA . ALA A 1 75 ? 5.501 -10.492 -9.231 1.00 88.38 75 ALA A CA 1
ATOM 606 C C . ALA A 1 75 ? 6.926 -10.372 -9.787 1.00 88.38 75 ALA A C 1
ATOM 608 O O . ALA A 1 75 ? 7.118 -9.795 -10.857 1.00 88.38 75 ALA A O 1
ATOM 609 N N . ARG A 1 76 ? 7.930 -10.891 -9.075 1.00 86.75 76 ARG A N 1
ATOM 610 C CA . ARG A 1 76 ? 9.349 -10.654 -9.357 1.00 86.75 76 ARG A CA 1
ATOM 611 C C . ARG A 1 76 ? 9.764 -11.094 -10.756 1.00 86.75 76 ARG A C 1
ATOM 613 O O . ARG A 1 76 ? 10.551 -10.406 -11.396 1.00 86.75 76 ARG A O 1
ATOM 620 N N 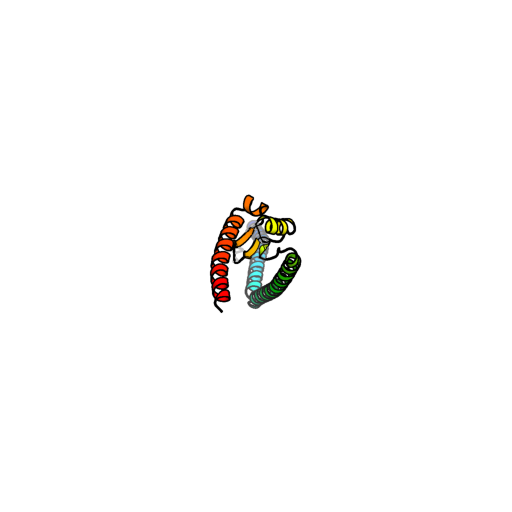. ASN A 1 77 ? 9.232 -12.220 -11.225 1.00 86.38 77 ASN A N 1
ATOM 621 C CA . ASN A 1 77 ? 9.593 -12.790 -12.525 1.00 86.38 77 ASN A CA 1
ATOM 622 C C . ASN A 1 77 ? 9.000 -12.020 -13.715 1.00 86.38 77 ASN A C 1
ATOM 624 O O . ASN A 1 77 ? 9.461 -12.206 -14.837 1.00 86.38 77 ASN A O 1
ATOM 628 N N . ASP A 1 78 ? 8.014 -11.152 -13.476 1.00 87.19 78 ASP A N 1
ATOM 629 C CA . ASP A 1 78 ? 7.379 -10.349 -14.525 1.00 87.19 78 ASP A CA 1
ATOM 630 C C . ASP A 1 78 ? 8.072 -8.996 -14.732 1.00 87.19 78 ASP A C 1
ATOM 632 O O . ASP A 1 78 ? 7.741 -8.268 -15.671 1.00 87.19 78 ASP A O 1
ATOM 636 N N . PHE A 1 79 ? 9.019 -8.632 -13.859 1.00 88.12 79 PHE A N 1
ATOM 637 C CA . PHE A 1 79 ? 9.765 -7.391 -14.019 1.00 88.12 79 PHE A CA 1
ATOM 638 C C . PHE A 1 79 ? 10.696 -7.474 -15.237 1.00 88.12 79 PHE A C 1
ATOM 640 O O . PHE A 1 79 ? 11.417 -8.463 -15.399 1.00 88.12 79 PHE A O 1
ATOM 647 N N . PRO A 1 80 ? 10.713 -6.433 -16.089 1.00 86.19 80 PRO A N 1
ATOM 648 C CA . PRO A 1 80 ? 11.622 -6.375 -17.224 1.00 86.19 80 PRO A CA 1
ATOM 649 C C . PRO A 1 80 ? 13.079 -6.284 -16.753 1.00 86.19 80 PRO A C 1
ATOM 651 O O . PRO A 1 80 ? 13.365 -5.843 -15.636 1.00 86.19 80 PRO A O 1
ATOM 654 N N . GLY A 1 81 ? 14.016 -6.643 -17.634 1.00 83.12 81 GLY A N 1
ATOM 655 C CA . GLY A 1 81 ? 15.430 -6.353 -17.405 1.00 83.12 81 GLY A CA 1
ATOM 656 C C . GLY A 1 81 ? 15.675 -4.846 -17.248 1.00 83.12 81 GLY A C 1
ATOM 657 O O . GLY A 1 81 ? 14.909 -4.030 -17.758 1.00 83.12 81 GLY A O 1
ATOM 658 N N . VAL A 1 82 ? 16.767 -4.470 -16.574 1.00 73.62 82 VAL A N 1
ATOM 659 C CA . VAL A 1 82 ? 17.082 -3.068 -16.215 1.00 73.62 82 VAL A CA 1
ATOM 660 C C . VAL A 1 82 ? 16.992 -2.115 -17.416 1.00 73.62 82 VAL A C 1
ATOM 662 O O . VAL A 1 82 ? 16.379 -1.063 -17.306 1.00 73.62 82 VAL A O 1
ATOM 665 N N . HIS A 1 83 ? 17.499 -2.520 -18.583 1.00 78.31 83 HIS A N 1
ATOM 666 C CA . HIS A 1 83 ? 17.506 -1.699 -19.806 1.00 78.31 83 HIS A CA 1
ATOM 667 C C . HIS A 1 83 ? 16.236 -1.829 -20.671 1.00 78.31 83 HIS A C 1
ATOM 669 O O . HIS A 1 83 ? 16.052 -1.104 -21.652 1.00 78.31 83 HIS A O 1
ATOM 675 N N . GLU A 1 84 ? 15.346 -2.761 -20.324 1.00 82.50 84 GLU A N 1
ATOM 676 C CA . GLU A 1 84 ? 14.052 -2.985 -20.984 1.00 82.50 84 GLU A CA 1
ATOM 677 C C . GLU A 1 84 ? 12.896 -2.312 -20.224 1.00 82.50 84 GLU A C 1
ATOM 679 O O . GLU A 1 84 ? 11.755 -2.270 -20.699 1.00 82.50 84 GLU A O 1
ATOM 684 N N . ALA A 1 85 ? 13.181 -1.764 -19.040 1.00 81.75 85 ALA A N 1
ATOM 685 C CA . ALA A 1 85 ? 12.206 -1.059 -18.233 1.00 81.75 85 ALA A CA 1
ATOM 686 C C . ALA A 1 85 ? 11.790 0.257 -18.902 1.00 81.75 85 ALA A C 1
ATOM 688 O O . ALA 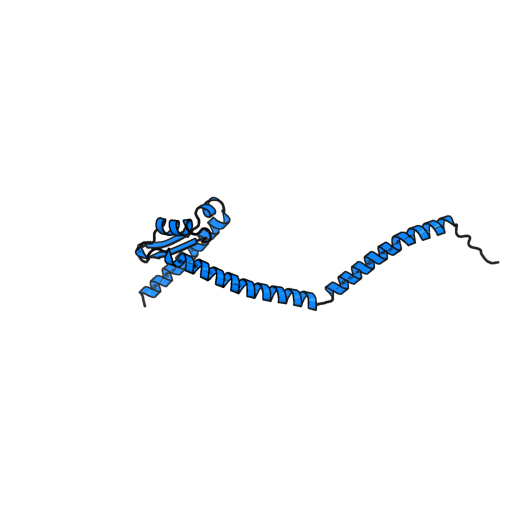A 1 85 ? 12.588 1.151 -19.200 1.00 81.75 85 ALA A O 1
ATOM 689 N N . CYS A 1 86 ? 10.493 0.376 -19.148 1.00 85.94 86 CYS A N 1
ATOM 690 C CA . CYS A 1 86 ? 9.847 1.588 -19.612 1.00 85.94 86 CYS A CA 1
ATOM 691 C C . CYS A 1 86 ? 8.416 1.630 -19.066 1.00 85.94 86 CYS A C 1
ATOM 693 O O . CYS A 1 86 ? 7.930 0.666 -18.470 1.00 85.94 86 CYS A O 1
ATOM 695 N N . SER A 1 87 ? 7.729 2.753 -19.276 1.00 87.31 87 SER A N 1
ATOM 696 C CA . SER A 1 87 ? 6.349 2.931 -18.813 1.00 87.31 87 SER A CA 1
ATOM 697 C C . SER A 1 87 ? 5.429 1.794 -19.265 1.00 87.31 87 SER A C 1
ATOM 699 O O . SER A 1 87 ? 4.669 1.279 -18.454 1.00 87.31 87 SER A O 1
ATOM 701 N N . ASP A 1 88 ? 5.546 1.350 -20.520 1.00 89.12 88 ASP A N 1
ATOM 702 C CA . ASP A 1 88 ? 4.665 0.324 -21.085 1.00 89.12 88 ASP A CA 1
ATOM 703 C C . ASP A 1 88 ? 4.917 -1.070 -20.496 1.00 89.12 88 ASP A C 1
ATOM 705 O O . ASP A 1 88 ? 3.972 -1.834 -20.292 1.00 89.12 88 ASP A O 1
ATOM 709 N N . THR A 1 89 ? 6.177 -1.433 -20.231 1.00 90.69 89 THR A N 1
ATOM 710 C CA . THR A 1 89 ? 6.506 -2.748 -19.657 1.00 90.69 89 THR A CA 1
ATOM 711 C C . THR A 1 89 ? 6.054 -2.835 -18.205 1.00 90.69 89 THR A C 1
ATOM 713 O O . THR A 1 89 ? 5.442 -3.827 -17.819 1.00 90.69 89 THR A O 1
ATOM 716 N N . LEU A 1 90 ? 6.236 -1.766 -17.431 1.00 90.94 90 LEU A N 1
ATOM 717 C CA . LEU A 1 90 ? 5.751 -1.689 -16.053 1.00 90.94 90 LEU A CA 1
ATOM 718 C C . LEU A 1 90 ? 4.220 -1.580 -15.955 1.00 90.94 90 LEU A C 1
ATOM 720 O O . LEU A 1 90 ? 3.616 -2.186 -15.069 1.00 90.94 90 LEU A O 1
ATOM 724 N N . ASP A 1 91 ? 3.566 -0.893 -16.894 1.00 91.94 91 ASP A N 1
ATOM 725 C CA . ASP A 1 91 ? 2.102 -0.848 -16.961 1.00 91.94 91 ASP A CA 1
ATOM 726 C C . ASP A 1 91 ? 1.495 -2.238 -17.215 1.00 91.94 91 ASP A C 1
ATOM 728 O O . ASP A 1 91 ? 0.422 -2.544 -16.691 1.00 91.94 91 ASP A O 1
ATOM 732 N N . ARG A 1 92 ? 2.184 -3.120 -17.959 1.00 91.44 92 ARG A N 1
ATOM 733 C CA . ARG A 1 92 ? 1.758 -4.525 -18.129 1.00 91.44 92 ARG A CA 1
ATOM 734 C C . ARG A 1 92 ? 1.837 -5.313 -16.825 1.00 91.44 92 ARG A C 1
ATOM 736 O O . ARG A 1 92 ? 0.905 -6.061 -16.535 1.00 91.44 92 ARG A O 1
ATOM 743 N N . VAL A 1 93 ? 2.893 -5.119 -16.031 1.00 92.19 93 VAL A N 1
ATOM 744 C CA . VAL A 1 93 ? 3.028 -5.751 -14.705 1.00 92.19 93 VAL A CA 1
ATOM 745 C C . VAL A 1 93 ? 1.871 -5.325 -13.798 1.00 92.19 93 VAL A C 1
ATOM 747 O O . VAL A 1 93 ? 1.203 -6.167 -13.197 1.00 92.19 93 VAL A O 1
ATOM 750 N N . LEU A 1 94 ? 1.560 -4.025 -13.766 1.00 93.19 94 LEU A N 1
ATOM 751 C CA . LEU A 1 94 ? 0.426 -3.492 -13.004 1.00 93.19 94 LEU A CA 1
ATOM 752 C C . LEU A 1 94 ? -0.921 -4.031 -13.505 1.00 93.19 94 LEU A C 1
ATOM 754 O O . LEU A 1 94 ? -1.794 -4.354 -12.698 1.00 93.19 94 LEU A O 1
ATOM 758 N N . ALA A 1 95 ? -1.105 -4.147 -14.82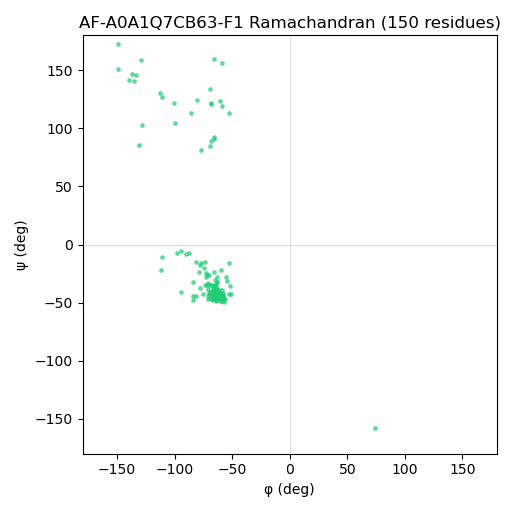1 1.00 91.31 95 ALA A N 1
ATOM 759 C CA . ALA A 1 95 ? -2.336 -4.675 -15.404 1.00 91.31 95 ALA A CA 1
ATOM 760 C C . ALA A 1 95 ? -2.556 -6.159 -15.069 1.00 91.31 95 ALA A C 1
ATOM 762 O O . ALA A 1 95 ? -3.692 -6.569 -14.829 1.00 91.31 95 ALA A O 1
ATOM 763 N N . ALA A 1 96 ? -1.485 -6.955 -15.024 1.00 91.56 96 ALA A N 1
ATOM 764 C CA . ALA A 1 96 ? -1.549 -8.367 -14.662 1.00 91.56 96 ALA A CA 1
ATOM 765 C C . ALA A 1 96 ? -1.832 -8.585 -13.165 1.00 91.56 96 ALA A C 1
ATOM 767 O O . ALA A 1 96 ? -2.381 -9.621 -12.786 1.00 91.56 96 ALA A O 1
ATOM 768 N N . ARG A 1 97 ? -1.473 -7.619 -12.306 1.00 90.56 97 ARG A N 1
ATOM 769 C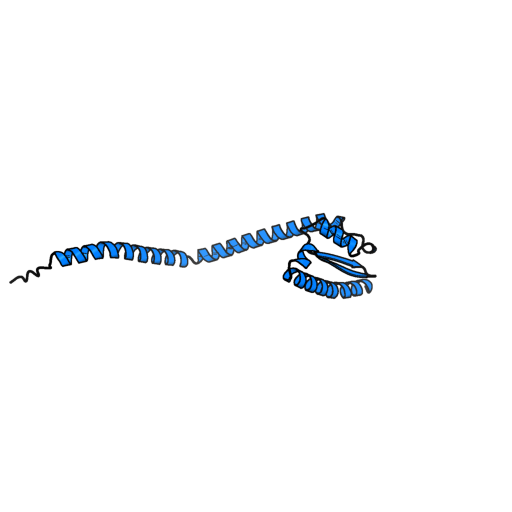 CA . ARG A 1 97 ? -1.463 -7.784 -10.845 1.00 90.56 97 ARG A CA 1
ATOM 770 C C . ARG A 1 97 ? -2.177 -6.627 -10.137 1.00 90.56 97 ARG A C 1
ATOM 772 O O . ARG A 1 97 ? -1.531 -5.699 -9.651 1.00 90.56 97 ARG A O 1
ATOM 779 N N . PRO A 1 98 ? -3.516 -6.700 -9.989 1.00 89.06 98 PRO A N 1
ATOM 780 C CA . PRO A 1 98 ? -4.317 -5.642 -9.362 1.00 89.06 98 PRO A CA 1
ATOM 781 C C . PRO A 1 98 ? -3.942 -5.330 -7.907 1.00 89.06 98 PRO A C 1
ATOM 783 O O . PRO A 1 98 ? -4.257 -4.252 -7.411 1.00 89.06 98 PRO A O 1
ATOM 786 N N . TYR A 1 99 ? -3.295 -6.276 -7.219 1.00 88.94 99 TYR A N 1
ATOM 787 C CA . TYR A 1 99 ? -2.845 -6.112 -5.837 1.00 88.94 99 TYR A CA 1
ATOM 788 C C . TYR A 1 99 ? -1.576 -5.251 -5.712 1.00 88.94 99 TYR A C 1
ATOM 790 O O . TYR A 1 99 ? -1.271 -4.787 -4.616 1.00 88.94 99 TYR A O 1
ATOM 798 N N . LEU A 1 100 ? -0.839 -5.021 -6.805 1.00 92.12 100 LEU A N 1
ATOM 799 C CA . LEU A 1 100 ? 0.284 -4.087 -6.825 1.00 92.12 100 LEU A CA 1
ATOM 800 C C . LEU A 1 100 ? -0.251 -2.666 -6.971 1.00 92.12 100 LEU A C 1
ATOM 802 O O . LEU A 1 100 ? -0.977 -2.372 -7.920 1.00 92.12 100 LEU A O 1
ATOM 806 N N . ALA A 1 101 ? 0.121 -1.786 -6.043 1.00 93.19 101 ALA A N 1
ATOM 807 C CA . ALA A 1 101 ? -0.232 -0.369 -6.093 1.00 93.19 101 ALA A CA 1
ATOM 808 C C . ALA A 1 101 ? 0.747 0.435 -6.962 1.00 93.19 101 ALA A C 1
ATOM 810 O O . ALA A 1 101 ? 0.318 1.241 -7.793 1.00 93.19 101 ALA A O 1
ATOM 811 N N . HIS A 1 102 ? 2.041 0.161 -6.789 1.00 94.19 102 HIS A N 1
ATOM 812 C CA . HIS A 1 102 ? 3.154 0.830 -7.449 1.00 94.19 102 HIS A CA 1
ATOM 813 C C . HIS A 1 102 ? 4.178 -0.206 -7.905 1.00 94.19 102 HIS A C 1
ATOM 815 O O . HIS A 1 102 ? 4.388 -1.217 -7.234 1.00 94.19 102 HIS A O 1
ATOM 821 N N . VAL A 1 103 ? 4.829 0.067 -9.027 1.00 93.06 103 VAL A N 1
ATOM 822 C CA . VAL A 1 103 ? 6.016 -0.648 -9.495 1.00 93.06 103 VAL A CA 1
ATOM 823 C C . VAL A 1 103 ? 7.027 0.384 -9.961 1.00 93.06 103 VAL A C 1
ATOM 825 O O . VAL A 1 103 ? 6.668 1.395 -10.569 1.00 93.06 103 VAL A O 1
ATOM 828 N N . PHE A 1 104 ? 8.296 0.146 -9.674 1.00 91.44 104 PHE A N 1
ATOM 829 C CA . PHE A 1 104 ? 9.352 1.038 -10.111 1.00 91.44 104 PHE A CA 1
ATOM 830 C C . PHE A 1 104 ? 10.642 0.276 -10.354 1.00 91.44 104 PHE A C 1
ATOM 832 O O . PHE A 1 104 ? 10.895 -0.756 -9.735 1.00 91.44 104 PHE A O 1
ATOM 839 N N . LEU A 1 105 ? 11.443 0.793 -11.276 1.00 89.44 105 LEU A N 1
ATOM 840 C CA . LEU A 1 105 ? 12.769 0.283 -11.582 1.00 89.44 105 LEU A CA 1
ATOM 841 C C . LEU A 1 105 ? 13.706 1.464 -11.808 1.00 89.44 105 LEU A C 1
ATOM 843 O O . LEU A 1 105 ? 13.306 2.473 -12.384 1.00 89.44 105 LEU A O 1
ATOM 847 N N . TYR A 1 106 ? 14.941 1.338 -11.341 1.00 85.88 106 TYR A N 1
ATOM 848 C CA . TYR A 1 106 ? 15.978 2.330 -11.575 1.00 85.88 106 TYR A CA 1
ATOM 849 C C . TYR A 1 106 ? 16.902 1.861 -12.699 1.00 85.88 106 TYR A C 1
ATOM 851 O O . TYR A 1 106 ? 17.506 0.793 -12.594 1.00 85.88 106 TYR A O 1
ATOM 859 N N . ASP A 1 107 ? 17.007 2.658 -13.760 1.00 81.50 107 ASP A N 1
ATOM 860 C CA . ASP A 1 107 ? 17.954 2.452 -14.855 1.00 81.50 107 ASP A CA 1
ATOM 861 C C . ASP A 1 107 ? 19.012 3.572 -14.802 1.00 81.50 107 ASP A C 1
ATOM 863 O O . ASP A 1 107 ? 18.640 4.744 -14.796 1.00 81.50 107 ASP A O 1
ATOM 867 N N . PRO A 1 108 ? 20.321 3.272 -14.780 1.00 77.88 108 PRO A N 1
ATOM 868 C CA . PRO A 1 108 ? 21.371 4.293 -14.801 1.00 77.88 108 PRO A CA 1
ATOM 869 C C . PRO A 1 108 ? 21.282 5.295 -15.956 1.00 77.88 108 PRO A C 1
ATOM 871 O O . PRO A 1 108 ? 21.698 6.441 -15.793 1.00 77.88 108 PRO A O 1
ATOM 874 N N . GLU A 1 109 ? 20.778 4.885 -17.120 1.00 80.88 109 GLU A N 1
ATOM 875 C CA . GLU A 1 109 ? 20.685 5.757 -18.294 1.00 80.88 109 GLU A CA 1
ATOM 876 C C . GLU A 1 109 ? 19.429 6.634 -18.269 1.00 80.88 109 GLU A C 1
ATOM 878 O O . GLU A 1 109 ? 19.439 7.753 -18.786 1.00 80.88 109 GLU A O 1
ATOM 883 N N . ARG A 1 110 ? 18.336 6.128 -17.685 1.00 79.88 110 ARG A N 1
ATOM 884 C CA . ARG A 1 110 ? 17.000 6.752 -17.746 1.00 79.88 110 ARG A CA 1
ATOM 885 C C . ARG A 1 110 ? 16.516 7.311 -16.409 1.00 79.88 110 ARG A C 1
ATOM 887 O O . ARG A 1 110 ? 15.531 8.045 -16.385 1.00 79.88 110 ARG A O 1
ATOM 894 N N . GLY A 1 111 ? 17.207 6.991 -15.321 1.00 84.94 111 GLY A N 1
ATOM 895 C CA . GLY A 1 111 ? 16.803 7.273 -13.950 1.00 84.94 111 GLY A CA 1
ATOM 896 C C . GLY A 1 111 ? 15.676 6.358 -13.465 1.00 84.94 111 GLY A C 1
ATOM 897 O O . GLY A 1 111 ? 15.449 5.258 -13.980 1.00 84.94 111 GLY A O 1
ATOM 898 N N . LEU A 1 112 ? 14.954 6.824 -12.448 1.00 89.62 112 LEU A N 1
ATOM 899 C CA . LEU A 1 112 ? 13.804 6.121 -11.890 1.00 89.62 112 LEU A CA 1
ATOM 900 C C . LEU A 1 112 ? 12.622 6.093 -12.874 1.00 89.62 112 LEU A C 1
ATOM 902 O O . LEU A 1 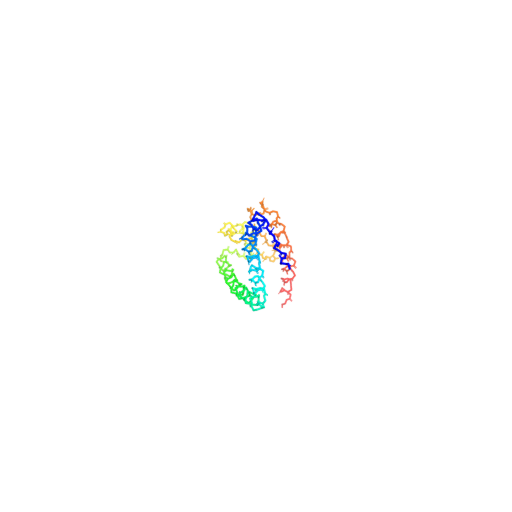112 ? 12.050 7.129 -13.213 1.00 89.62 112 LEU A O 1
ATOM 906 N N . VAL A 1 113 ? 12.179 4.893 -13.246 1.00 90.69 113 VAL A N 1
ATOM 907 C CA . VAL A 1 113 ? 10.909 4.654 -13.939 1.00 90.69 113 VAL A CA 1
ATOM 908 C C . VAL A 1 113 ? 9.884 4.193 -12.906 1.00 90.69 113 VAL A C 1
ATOM 910 O O . VAL A 1 113 ? 9.925 3.050 -12.460 1.00 90.69 113 VAL A O 1
ATOM 913 N N . PHE A 1 114 ? 8.964 5.079 -12.520 1.00 93.31 114 PHE A N 1
ATOM 914 C CA . PHE A 1 114 ? 7.938 4.825 -11.502 1.00 93.31 114 PHE A CA 1
ATOM 915 C C . PHE A 1 114 ? 6.538 4.805 -12.122 1.00 93.31 114 PHE A C 1
ATOM 917 O O . PHE A 1 114 ? 6.168 5.726 -12.853 1.00 93.31 114 PHE A O 1
ATOM 924 N N . ARG A 1 115 ? 5.748 3.766 -11.832 1.00 94.62 115 ARG A N 1
ATOM 925 C CA . ARG A 1 115 ? 4.367 3.609 -12.310 1.00 94.62 115 ARG A CA 1
ATOM 926 C C . ARG A 1 115 ? 3.439 3.190 -11.176 1.00 94.62 115 ARG A C 1
ATOM 928 O O . ARG A 1 115 ? 3.805 2.405 -10.305 1.00 94.62 115 ARG A O 1
ATOM 935 N N . SER A 1 116 ? 2.201 3.664 -11.246 1.00 95.69 116 SER A N 1
ATOM 936 C CA . SER A 1 116 ? 1.142 3.368 -10.276 1.00 95.69 116 SER A CA 1
ATOM 937 C C . SER A 1 116 ? -0.111 2.894 -10.986 1.00 95.69 116 SER A C 1
ATOM 939 O O . SER A 1 116 ? -0.317 3.204 -12.160 1.00 95.69 116 SER A O 1
ATOM 941 N N . GLN A 1 117 ? -0.982 2.186 -10.268 1.00 94.62 117 GLN A N 1
ATOM 942 C CA . GLN A 1 117 ? -2.231 1.665 -10.825 1.00 94.62 117 GLN A CA 1
ATOM 943 C C . GLN A 1 117 ? -3.078 2.752 -11.514 1.00 94.62 117 GLN A C 1
ATOM 945 O O . GLN A 1 117 ? -3.666 3.599 -10.828 1.00 94.62 117 GLN A O 1
ATOM 950 N N . PRO A 1 118 ? -3.252 2.701 -12.853 1.00 89.94 118 PRO A N 1
ATOM 951 C CA . PRO A 1 118 ? -3.908 3.780 -13.593 1.00 89.94 118 PRO A CA 1
ATOM 952 C C . PRO A 1 118 ? -5.370 3.998 -13.197 1.00 89.94 118 PRO A C 1
ATOM 954 O O . PRO A 1 118 ? -5.886 5.113 -13.249 1.00 89.94 118 PRO A O 1
ATOM 957 N N . HIS A 1 119 ? -6.066 2.928 -12.806 1.00 90.06 119 HIS A N 1
ATOM 958 C CA . HIS A 1 119 ? -7.473 3.001 -12.421 1.00 90.06 119 HIS A CA 1
ATOM 959 C C . HIS A 1 119 ? -7.684 3.676 -11.059 1.00 90.06 119 HIS A C 1
ATOM 961 O O . HIS A 1 119 ? -8.743 4.267 -10.848 1.00 90.06 119 HIS A O 1
ATOM 967 N N . ARG A 1 120 ? -6.693 3.599 -10.159 1.00 91.81 120 ARG A N 1
ATOM 968 C CA . ARG A 1 120 ? -6.724 4.247 -8.842 1.00 91.81 120 ARG A CA 1
ATOM 969 C C . ARG A 1 120 ? -6.331 5.712 -8.955 1.00 91.81 120 ARG A C 1
ATOM 971 O O . ARG A 1 120 ? -7.078 6.549 -8.473 1.00 91.81 120 ARG A O 1
ATOM 978 N N . LEU A 1 121 ? -5.277 6.022 -9.718 1.00 92.19 121 LEU A N 1
ATOM 979 C CA . LEU A 1 121 ? -4.856 7.407 -9.986 1.00 92.19 121 LEU A CA 1
ATOM 980 C C . LEU A 1 121 ? -5.996 8.294 -10.512 1.00 92.19 121 LEU A C 1
ATOM 982 O O . LEU A 1 121 ? -6.068 9.470 -10.187 1.00 92.19 121 LEU A O 1
ATOM 986 N N . LYS A 1 122 ? -6.897 7.733 -11.328 1.00 91.25 122 LYS A N 1
ATOM 987 C CA . LYS A 1 122 ? -8.030 8.476 -11.909 1.00 91.25 122 LYS A CA 1
ATOM 988 C C . LYS A 1 122 ? -9.207 8.685 -10.958 1.00 91.25 122 LYS A C 1
ATOM 990 O O . LYS A 1 122 ? -10.044 9.539 -11.232 1.00 91.25 122 LYS A O 1
ATOM 995 N N . LYS A 1 123 ? -9.354 7.835 -9.942 1.00 91.88 123 LYS A N 1
ATOM 996 C CA . LYS A 1 123 ? -10.567 7.761 -9.107 1.00 91.88 123 LYS A CA 1
ATOM 997 C C . LYS A 1 123 ? -10.338 8.222 -7.675 1.00 91.88 123 LYS A C 1
ATOM 999 O O . LYS A 1 123 ? -11.306 8.544 -6.998 1.00 91.88 123 LYS A O 1
ATOM 1004 N N . ASP A 1 124 ? -9.093 8.196 -7.228 1.00 94.62 124 ASP A N 1
ATOM 1005 C CA . ASP A 1 124 ? -8.704 8.3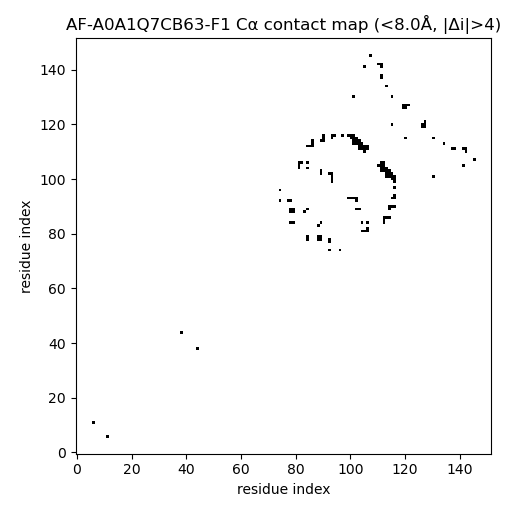89 -5.843 1.00 94.62 124 ASP A CA 1
ATOM 1006 C C . ASP A 1 124 ? -7.617 9.467 -5.779 1.00 94.62 124 ASP A C 1
ATOM 1008 O O . ASP A 1 124 ? -6.457 9.237 -6.123 1.00 94.62 124 ASP A O 1
ATOM 1012 N N . GLU A 1 125 ? -8.030 10.670 -5.379 1.00 94.62 125 GLU A N 1
ATOM 1013 C CA . GLU A 1 125 ? -7.154 11.836 -5.242 1.00 94.62 125 GLU A CA 1
ATOM 1014 C C . GLU A 1 125 ? -6.106 11.630 -4.141 1.00 94.62 125 GLU A C 1
ATOM 1016 O O . GLU A 1 125 ? -4.957 12.040 -4.298 1.00 94.62 125 GLU A O 1
ATOM 1021 N N . GLN A 1 126 ? -6.464 10.926 -3.061 1.00 94.75 126 GLN A N 1
ATOM 1022 C CA . GLN A 1 126 ? -5.524 10.606 -1.991 1.00 94.75 126 GLN A CA 1
ATOM 1023 C C . GLN A 1 126 ? -4.438 9.655 -2.498 1.00 94.75 126 GLN A C 1
ATOM 1025 O O . GLN A 1 126 ? -3.257 9.884 -2.250 1.00 94.75 126 GLN A O 1
ATOM 1030 N N . PHE A 1 127 ? -4.821 8.632 -3.263 1.00 94.19 127 PHE A N 1
ATOM 1031 C CA . PHE A 1 127 ? -3.859 7.728 -3.892 1.00 94.19 127 PHE A CA 1
ATOM 1032 C C . PHE A 1 127 ? -2.968 8.439 -4.917 1.00 94.19 127 PHE A C 1
ATOM 1034 O O . PHE A 1 127 ? -1.794 8.103 -5.064 1.00 94.19 127 PHE A O 1
ATOM 1041 N N . HIS A 1 128 ? -3.509 9.421 -5.639 1.00 95.12 128 HIS A N 1
ATOM 1042 C CA . HIS A 1 128 ? -2.711 10.240 -6.546 1.00 95.12 128 HIS A CA 1
ATOM 1043 C C . HIS A 1 128 ? -1.643 11.037 -5.785 1.00 95.12 128 HIS A C 1
ATOM 1045 O O . HIS A 1 128 ? -0.473 10.990 -6.158 1.00 95.12 128 HIS A O 1
ATOM 1051 N N . ALA A 1 129 ? -2.024 11.706 -4.694 1.00 95.62 129 ALA A N 1
ATOM 1052 C CA . ALA A 1 129 ? -1.091 12.452 -3.851 1.00 95.62 129 ALA A CA 1
ATOM 1053 C C . ALA A 1 129 ? -0.018 11.542 -3.223 1.00 95.62 129 ALA A C 1
ATOM 1055 O O . ALA A 1 129 ? 1.169 11.850 -3.300 1.00 95.62 129 ALA A O 1
ATOM 1056 N N . GLU A 1 130 ? -0.418 10.387 -2.680 1.00 95.50 130 GLU A N 1
ATOM 1057 C CA . GLU A 1 130 ? 0.499 9.367 -2.147 1.00 95.50 130 GLU A CA 1
ATOM 1058 C C . GLU A 1 130 ? 1.487 8.888 -3.220 1.00 95.50 130 GLU A C 1
ATOM 1060 O O . GLU A 1 130 ? 2.689 8.791 -2.978 1.00 95.50 130 GLU A O 1
ATOM 1065 N N . SER A 1 131 ? 0.995 8.628 -4.434 1.00 95.50 131 SER A N 1
ATOM 1066 C CA . SER A 1 131 ? 1.822 8.209 -5.564 1.00 95.50 131 SER A CA 1
ATOM 1067 C C . SER A 1 131 ? 2.876 9.256 -5.929 1.00 95.50 131 SER A C 1
ATOM 1069 O O . SER A 1 131 ? 4.011 8.892 -6.237 1.00 95.50 131 SER A O 1
ATOM 1071 N N . GLU A 1 132 ? 2.514 10.539 -5.943 1.00 95.44 132 GLU A N 1
ATOM 1072 C CA . GLU A 1 132 ? 3.458 11.625 -6.221 1.00 95.44 132 GLU A CA 1
ATOM 1073 C C . GLU A 1 132 ? 4.498 11.764 -5.107 1.00 95.44 132 GLU A C 1
ATOM 1075 O O . GLU A 1 132 ? 5.692 11.897 -5.385 1.00 95.44 132 GLU A O 1
ATOM 1080 N N . GLU A 1 133 ? 4.071 11.690 -3.846 1.00 95.62 133 GLU A N 1
ATOM 1081 C CA . GLU A 1 133 ? 4.968 11.735 -2.692 1.00 95.62 133 GLU A CA 1
ATOM 1082 C C . GLU A 1 133 ? 5.970 10.576 -2.718 1.00 95.62 133 GLU A C 1
ATOM 1084 O O . GLU A 1 133 ? 7.181 10.796 -2.619 1.00 95.62 133 GLU A O 1
ATOM 1089 N N . LEU A 1 134 ? 5.483 9.352 -2.936 1.00 95.00 134 LEU A N 1
ATOM 1090 C CA . LEU A 1 134 ? 6.306 8.150 -2.998 1.00 95.00 134 LEU A CA 1
ATOM 1091 C C . LEU A 1 134 ? 7.294 8.198 -4.168 1.00 95.00 134 LEU A C 1
ATOM 1093 O O . LEU A 1 134 ? 8.472 7.901 -3.976 1.00 95.00 134 LEU A O 1
ATOM 1097 N N . SER A 1 135 ? 6.853 8.616 -5.359 1.00 94.62 135 SER A N 1
ATOM 1098 C CA . SER A 1 135 ? 7.736 8.773 -6.522 1.00 94.62 135 SER A CA 1
ATOM 1099 C C . SER A 1 135 ? 8.859 9.773 -6.238 1.00 94.62 135 SER A C 1
ATOM 1101 O O . SER A 1 135 ? 10.027 9.496 -6.511 1.00 94.62 135 SER A O 1
ATOM 1103 N N . ASN A 1 136 ? 8.520 10.922 -5.646 1.00 94.44 136 ASN A N 1
ATOM 1104 C CA . ASN A 1 136 ? 9.494 11.950 -5.283 1.00 94.44 136 ASN A CA 1
ATOM 1105 C C . ASN A 1 136 ? 10.478 11.462 -4.213 1.00 94.44 136 ASN A C 1
ATOM 1107 O O . ASN A 1 136 ? 11.668 11.774 -4.278 1.00 94.44 136 ASN A O 1
ATOM 1111 N N . MET A 1 137 ? 9.995 10.711 -3.221 1.00 93.62 137 MET A N 1
ATOM 1112 C CA . MET A 1 137 ? 10.838 10.118 -2.184 1.00 93.62 137 MET A CA 1
ATOM 1113 C C . MET A 1 137 ? 11.814 9.102 -2.785 1.00 93.62 137 MET A C 1
ATOM 1115 O O . MET A 1 137 ? 13.012 9.190 -2.527 1.00 93.62 137 MET A O 1
ATOM 1119 N N . MET A 1 138 ? 11.321 8.183 -3.620 1.00 91.81 138 MET A N 1
ATOM 1120 C CA . MET A 1 138 ? 12.144 7.147 -4.249 1.00 91.81 138 MET A CA 1
ATOM 1121 C C . MET A 1 138 ? 13.210 7.741 -5.164 1.00 91.81 138 MET A C 1
ATOM 1123 O O . MET A 1 138 ? 14.354 7.303 -5.123 1.00 91.81 138 MET A O 1
ATOM 1127 N N . GLN A 1 139 ? 12.874 8.775 -5.939 1.00 90.06 139 GLN A N 1
ATOM 1128 C CA . GLN A 1 139 ? 13.849 9.441 -6.800 1.00 90.06 139 GLN A CA 1
ATOM 1129 C C . GLN A 1 139 ? 14.978 10.078 -5.984 1.00 90.06 139 GLN A C 1
ATOM 1131 O O . GLN A 1 139 ? 16.154 9.879 -6.276 1.00 90.06 139 GLN A O 1
ATOM 1136 N N . LYS A 1 140 ? 14.631 10.798 -4.911 1.00 90.25 140 LYS A N 1
ATOM 1137 C CA . LYS A 1 140 ? 15.622 11.411 -4.015 1.00 90.25 140 LYS A CA 1
ATOM 1138 C C . LYS A 1 140 ? 16.500 10.388 -3.306 1.00 90.25 140 LYS A C 1
ATOM 1140 O O . LYS A 1 140 ? 17.611 10.742 -2.927 1.00 90.25 140 LYS A O 1
ATOM 1145 N N . TRP A 1 141 ? 15.996 9.179 -3.081 1.00 87.56 141 TRP A N 1
ATOM 1146 C CA . TRP A 1 141 ? 16.727 8.127 -2.388 1.00 87.56 141 TRP A CA 1
ATOM 1147 C C . TRP A 1 141 ? 17.656 7.351 -3.330 1.00 87.56 141 TRP A C 1
ATOM 1149 O O . TRP A 1 141 ? 18.840 7.214 -3.039 1.00 87.56 141 TRP A O 1
ATOM 1159 N N . LEU A 1 142 ? 17.151 6.922 -4.489 1.00 87.62 142 LEU A N 1
ATOM 1160 C CA . LEU A 1 142 ? 17.876 6.044 -5.414 1.00 87.62 142 LEU A CA 1
ATOM 1161 C C . LEU A 1 142 ? 18.928 6.779 -6.258 1.00 87.62 142 LEU A C 1
ATOM 1163 O O . LEU A 1 142 ? 20.010 6.237 -6.482 1.00 87.62 142 LEU A O 1
ATOM 1167 N N . ASP A 1 143 ? 18.655 8.016 -6.692 1.00 82.62 143 ASP A N 1
ATOM 1168 C CA . ASP A 1 143 ? 19.598 8.812 -7.491 1.00 82.62 143 ASP A CA 1
ATOM 1169 C C . ASP A 1 143 ? 20.974 9.006 -6.804 1.00 82.62 143 ASP A C 1
ATOM 1171 O 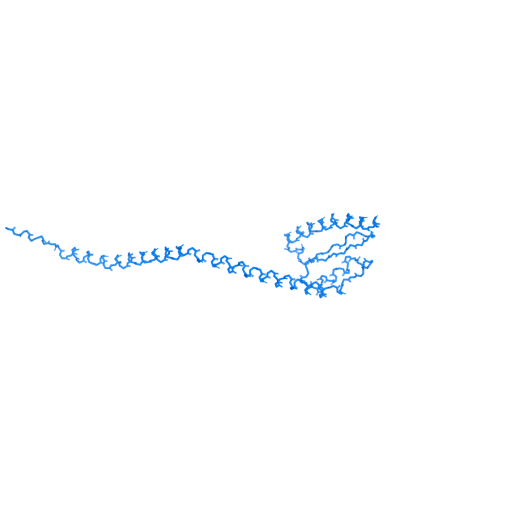O . ASP A 1 143 ? 21.997 8.858 -7.482 1.00 82.62 143 ASP A O 1
ATOM 1175 N N . PRO A 1 144 ? 21.068 9.378 -5.506 1.00 82.25 144 PRO A N 1
ATOM 1176 C CA . PRO A 1 144 ? 22.354 9.498 -4.819 1.00 82.25 144 PRO A CA 1
ATOM 1177 C C . PRO A 1 144 ? 22.971 8.143 -4.459 1.00 82.25 144 PRO A C 1
ATOM 1179 O O . PRO A 1 144 ? 24.162 7.967 -4.700 1.00 82.25 144 PRO A O 1
ATOM 1182 N N . GLU A 1 145 ? 22.195 7.174 -3.956 1.00 80.94 145 GLU A N 1
ATOM 1183 C CA . GLU A 1 145 ? 22.730 5.854 -3.578 1.00 80.94 145 GLU A CA 1
ATOM 1184 C C . GLU A 1 145 ? 23.411 5.157 -4.754 1.00 80.94 145 GLU A C 1
ATOM 1186 O O . GLU A 1 145 ? 24.500 4.600 -4.620 1.00 80.94 145 GLU A O 1
ATOM 1191 N N . TYR A 1 146 ? 22.806 5.241 -5.938 1.00 77.31 146 TYR A N 1
ATOM 1192 C CA . TYR A 1 146 ? 23.388 4.646 -7.129 1.00 77.31 146 TYR A CA 1
ATOM 1193 C C . TYR A 1 146 ? 24.690 5.342 -7.558 1.00 77.31 146 TYR A C 1
ATOM 1195 O O . TYR A 1 146 ? 25.638 4.684 -7.992 1.00 77.31 146 TYR A O 1
ATOM 1203 N N . LYS A 1 147 ? 24.774 6.673 -7.420 1.00 76.31 147 LYS A N 1
ATOM 1204 C CA . LYS A 1 147 ? 26.009 7.426 -7.705 1.00 76.31 147 LYS A CA 1
ATOM 1205 C C . LYS A 1 147 ? 27.135 7.037 -6.755 1.00 76.31 147 LYS A C 1
ATOM 1207 O O . LYS A 1 147 ? 28.266 6.904 -7.214 1.00 76.31 147 LYS A O 1
ATOM 1212 N N . ASP A 1 148 ? 26.821 6.821 -5.483 1.00 79.00 148 ASP A N 1
ATOM 1213 C CA . ASP A 1 148 ? 27.793 6.391 -4.479 1.00 79.00 148 ASP A CA 1
ATOM 1214 C C . ASP A 1 148 ? 28.281 4.958 -4.757 1.00 79.00 148 ASP A C 1
ATOM 1216 O O . ASP A 1 148 ? 29.481 4.698 -4.697 1.00 79.00 148 ASP A O 1
ATOM 1220 N N . MET A 1 149 ? 27.386 4.047 -5.164 1.00 73.19 149 MET A N 1
ATOM 1221 C CA . MET A 1 149 ? 27.749 2.673 -5.552 1.00 73.19 149 MET A CA 1
ATOM 1222 C C . MET A 1 149 ? 28.633 2.594 -6.804 1.00 73.19 149 MET A C 1
ATOM 1224 O O . MET A 1 149 ? 29.428 1.669 -6.930 1.00 73.19 149 MET A O 1
ATOM 1228 N N . LEU A 1 150 ? 28.507 3.534 -7.746 1.00 68.75 150 LEU A N 1
ATOM 1229 C CA . LEU A 1 150 ? 29.377 3.591 -8.928 1.00 68.75 150 LEU A CA 1
ATOM 1230 C C . LEU A 1 150 ? 30.767 4.182 -8.639 1.00 68.75 150 LEU A C 1
ATOM 1232 O O . LEU A 1 150 ? 31.667 4.043 -9.467 1.00 68.75 150 LEU A O 1
ATOM 1236 N N . GLN A 1 151 ? 30.932 4.884 -7.516 1.00 58.34 151 GLN A N 1
ATOM 1237 C CA . GLN A 1 151 ? 32.195 5.510 -7.113 1.00 58.34 151 GLN A CA 1
ATOM 1238 C C . GLN A 1 151 ? 33.039 4.636 -6.167 1.00 58.34 151 GLN A C 1
ATOM 1240 O O . GLN A 1 151 ? 34.172 5.018 -5.864 1.00 58.34 151 GLN A O 1
ATOM 1245 N N . SER A 1 152 ? 32.516 3.486 -5.718 1.00 50.22 152 SER A N 1
ATOM 1246 C CA . SER A 1 152 ? 33.224 2.473 -4.913 1.00 50.22 152 SER A CA 1
ATOM 1247 C C . SER A 1 152 ? 33.850 1.378 -5.770 1.00 50.22 152 SER A C 1
ATOM 1249 O O . SER A 1 152 ? 34.992 0.975 -5.461 1.00 50.22 152 SER A O 1
#

Sequence (152 aa):
MKLKRRWNERTRLILTLELAVVLPAAALVILSALHLKQVQREHGFEAAIQREFGQILAISEKQINHRGYELVDDARNDFPGVHEACSDTLDRVLAARPYLAHVFLYDPERGLVFRSQPHRLKKDEQFHAESEELSNMMQKWLDPEYKDMLQS

Radius of gyration: 35.31 Å; Cα contacts (8 Å, |Δi|>4): 78; chains: 1; bounding box: 89×26×97 Å

Solvent-accessible surface area (backbone atoms only — not comparable to full-atom values): 8848 Å² total; per-residue (Å²): 136,84,85,78,78,78,70,54,66,65,60,54,50,52,54,50,54,52,47,66,55,50,51,58,53,50,49,52,53,51,51,50,53,50,50,53,51,54,62,67,65,42,68,62,53,62,54,48,51,54,49,49,51,51,50,51,48,56,51,47,49,53,52,52,52,53,52,49,51,53,57,49,58,69,50,54,80,65,57,64,54,64,91,62,60,45,74,70,56,52,49,49,48,40,71,76,33,79,87,47,60,64,52,72,51,73,24,95,89,76,41,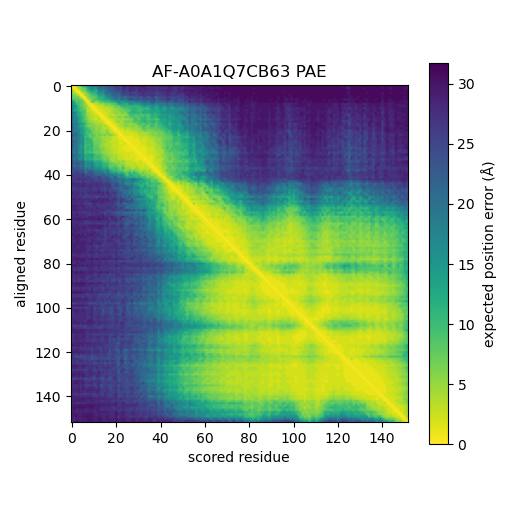71,49,74,49,59,40,66,74,47,53,76,73,31,68,67,56,36,52,51,50,53,51,48,49,55,51,49,45,69,52,49,61,54,54,53,55,54,65,74,73,109

pLDDT: mean 81.44, std 12.31, range [33.47, 95.69]

Secondary structure (DSSP, 8-state):
--------HHHHHHHHHHHHHHHHHHHHHHHHHHHHHHHHH-HHHHHHHHHHHHHHHHHHHHHHHHHHHHHHHHHHTTSPPGGG--HHHHHHHHHH-TT--EEEEEETTTEEEEEE-HHHHTT-HHHHHHHHHHHHHHHHHHHHHHHHHHH-

Nearest PDB structures (foldseek):
  8z9r-assembly1_B  TM=5.230E-01  e=4.847E+00  Thogoto virus (isolate SiAr 126)